Protein AF-A0A3D5RRX1-F1 (afdb_monomer_lite)

Radius of gyration: 15.14 Å; chains: 1; bounding box: 33×36×29 Å

pLDDT: mean 92.65, std 10.97, range [47.19, 98.38]

Foldseek 3Di:
DADDDDDDPPDADDDDPPPDPHDDDDDLVVVVCCLVPHPPDDPVVSLNSLVVCVVVPVDDPVPDPPSVVSVVVSPDDDDPDD

Structure (mmCIF, N/CA/C/O backbone):
data_AF-A0A3D5RRX1-F1
#
_entry.id   AF-A0A3D5RRX1-F1
#
loop_
_atom_site.group_PDB
_atom_site.id
_atom_site.type_symbol
_atom_site.label_atom_id
_atom_site.label_alt_id
_atom_site.label_comp_id
_atom_site.label_asym_id
_atom_site.label_entity_id
_atom_site.label_seq_id
_atom_site.pdbx_PDB_ins_code
_atom_site.Cartn_x
_atom_site.Cartn_y
_atom_site.Cartn_z
_atom_site.occupancy
_atom_site.B_iso_or_equiv
_atom_site.auth_seq_id
_atom_site.auth_comp_id
_atom_site.auth_asym_id
_atom_site.auth_atom_id
_atom_site.pdbx_PDB_model_num
ATOM 1 N N . PHE A 1 1 ? 8.580 6.596 8.110 1.00 88.31 1 PHE A N 1
ATOM 2 C CA . PHE A 1 1 ? 8.593 5.327 8.862 1.00 88.31 1 PHE A CA 1
ATOM 3 C C . PHE A 1 1 ? 7.302 4.584 8.573 1.00 88.31 1 PHE A C 1
ATOM 5 O O . PHE A 1 1 ? 6.272 5.245 8.487 1.00 88.31 1 PHE A O 1
ATOM 12 N N . CYS A 1 2 ? 7.370 3.263 8.401 1.00 94.50 2 CYS A N 1
ATOM 13 C CA . CYS A 1 2 ? 6.209 2.395 8.186 1.00 94.50 2 CYS A CA 1
ATOM 14 C C . CYS A 1 2 ? 5.986 1.529 9.432 1.00 94.50 2 CYS A C 1
ATOM 16 O O . CYS A 1 2 ? 6.958 1.103 10.057 1.00 94.50 2 CYS A O 1
ATOM 18 N N . TYR A 1 3 ? 4.724 1.279 9.775 1.00 96.81 3 TYR A N 1
ATOM 19 C CA . TYR A 1 3 ? 4.319 0.420 10.886 1.00 96.81 3 TYR A CA 1
ATOM 20 C C . TYR A 1 3 ? 3.259 -0.553 10.395 1.00 96.81 3 TYR A C 1
ATOM 22 O O . TYR A 1 3 ? 2.335 -0.147 9.690 1.00 96.81 3 TYR A O 1
ATOM 30 N N . ASP A 1 4 ? 3.371 -1.801 10.831 1.00 96.75 4 ASP A N 1
ATOM 31 C CA . ASP A 1 4 ? 2.400 -2.841 10.530 1.00 96.75 4 ASP A CA 1
ATOM 32 C C . ASP A 1 4 ? 1.679 -3.249 11.814 1.00 96.75 4 ASP A C 1
ATOM 34 O O . ASP A 1 4 ? 2.286 -3.355 12.883 1.00 96.75 4 ASP A O 1
ATOM 38 N N . LEU A 1 5 ? 0.379 -3.505 11.697 1.00 95.88 5 LEU A N 1
ATOM 39 C CA . LEU A 1 5 ? -0.450 -3.973 12.796 1.00 95.88 5 LEU A CA 1
ATOM 40 C C . LEU A 1 5 ? -1.361 -5.093 12.300 1.00 95.88 5 LEU A C 1
ATOM 42 O O . LEU A 1 5 ? -2.186 -4.887 11.412 1.00 95.88 5 LEU A O 1
ATOM 46 N N . HIS A 1 6 ? -1.247 -6.268 12.915 1.00 95.00 6 HIS A N 1
ATOM 47 C CA . HIS A 1 6 ? -2.260 -7.305 12.767 1.00 95.00 6 HIS A CA 1
ATOM 48 C C . HIS A 1 6 ? -3.510 -6.893 13.544 1.00 95.00 6 HIS A C 1
ATOM 50 O O . HIS A 1 6 ? -3.489 -6.795 14.771 1.00 95.00 6 HIS A O 1
ATOM 56 N N . VAL A 1 7 ? -4.598 -6.649 12.820 1.00 94.88 7 VAL A N 1
ATOM 57 C CA . VAL A 1 7 ? -5.875 -6.239 13.403 1.00 94.88 7 VAL A CA 1
ATOM 58 C C . VAL A 1 7 ? -6.732 -7.485 13.674 1.00 94.88 7 VAL A C 1
ATOM 60 O O . VAL A 1 7 ? -6.918 -8.291 12.759 1.00 94.88 7 VAL A O 1
ATOM 63 N N . PRO A 1 8 ? -7.254 -7.680 14.902 1.00 95.75 8 PRO A N 1
ATOM 64 C CA . PRO A 1 8 ? -8.186 -8.766 15.195 1.00 95.75 8 PRO A CA 1
ATOM 65 C C . PRO A 1 8 ? -9.433 -8.715 14.307 1.00 95.75 8 PRO A C 1
ATOM 67 O O . PRO A 1 8 ? -9.903 -7.642 13.923 1.00 95.75 8 PRO A O 1
ATOM 70 N N . SER A 1 9 ? -10.011 -9.880 14.018 1.00 94.38 9 SER A N 1
ATOM 71 C CA . SER A 1 9 ? -11.276 -9.946 13.288 1.00 94.38 9 SER A CA 1
ATOM 72 C C . SER A 1 9 ? -12.392 -9.217 14.048 1.00 94.38 9 SER A C 1
ATOM 74 O O . SER A 1 9 ? -12.463 -9.248 15.276 1.00 94.38 9 SER A O 1
ATOM 76 N N . GLY A 1 10 ? -13.271 -8.538 13.306 1.00 94.44 10 GLY A N 1
ATOM 77 C CA . GLY A 1 10 ? -14.414 -7.806 13.865 1.00 94.44 10 GLY A CA 1
ATOM 78 C C . GLY A 1 10 ? -14.110 -6.390 14.365 1.00 94.44 10 GLY A C 1
ATOM 79 O O . GLY A 1 10 ? -15.043 -5.672 14.717 1.00 94.44 10 GLY A O 1
ATOM 80 N N . VAL A 1 11 ? -12.848 -5.949 14.362 1.00 94.25 11 VAL A N 1
ATOM 81 C CA . VAL A 1 11 ? -12.520 -4.542 14.632 1.00 94.25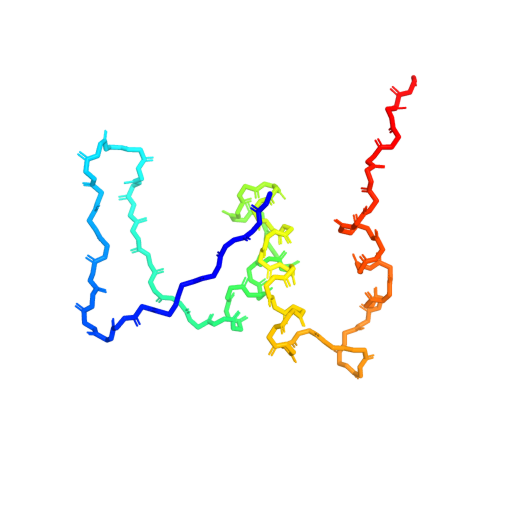 11 VAL A CA 1
ATOM 82 C C . VAL A 1 11 ? -12.974 -3.679 13.455 1.00 94.25 11 VAL 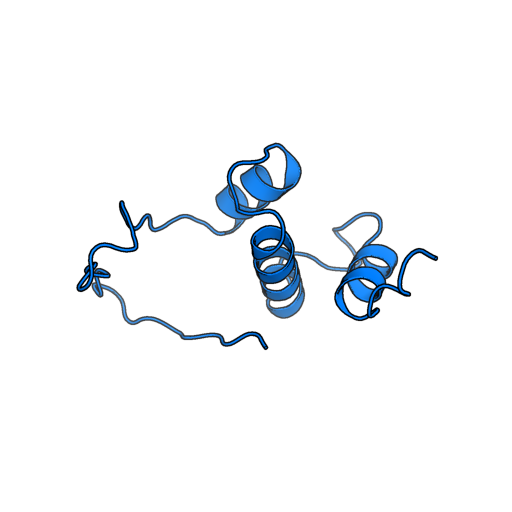A C 1
ATOM 84 O O . VAL A 1 11 ? -12.553 -3.894 12.320 1.00 94.25 11 VAL A O 1
ATOM 87 N N . VAL A 1 12 ? -13.811 -2.679 13.737 1.00 93.38 12 VAL A N 1
ATOM 88 C CA . VAL A 1 12 ? -14.277 -1.691 12.755 1.00 93.38 12 VAL A CA 1
ATOM 89 C C . VAL A 1 12 ? -13.681 -0.328 13.115 1.00 93.38 12 VAL A C 1
ATOM 91 O O . VAL A 1 12 ? -13.977 0.184 14.198 1.00 93.38 12 VAL A O 1
ATOM 94 N N . PRO A 1 13 ? -12.838 0.270 12.253 1.00 93.25 13 PRO A N 1
ATOM 95 C CA . PRO A 1 13 ? -12.284 1.594 12.506 1.00 93.25 13 PRO A CA 1
ATOM 96 C C . PRO A 1 13 ? -13.388 2.655 12.600 1.00 93.25 13 PRO A C 1
ATOM 98 O O . PRO A 1 13 ? -14.302 2.687 11.776 1.00 93.25 13 PRO A O 1
ATOM 101 N N . CYS A 1 14 ? -13.281 3.543 13.588 1.00 91.94 14 CYS A N 1
ATOM 102 C CA . CYS A 1 14 ? -14.181 4.679 13.767 1.00 91.94 14 CYS A CA 1
ATOM 103 C C . CYS A 1 14 ? -13.388 5.975 13.588 1.00 91.94 14 CYS A C 1
ATOM 105 O O . CYS A 1 14 ? -12.341 6.144 14.213 1.00 91.94 14 CYS A O 1
ATOM 107 N N . ASN A 1 15 ? -13.873 6.881 12.738 1.00 91.31 15 ASN A N 1
ATOM 108 C CA . ASN A 1 15 ? -13.294 8.216 12.644 1.00 91.31 15 ASN A CA 1
ATOM 109 C C . ASN A 1 15 ? -13.732 9.039 13.866 1.00 91.31 15 ASN A C 1
ATOM 111 O O . ASN A 1 15 ? -14.929 9.217 14.084 1.00 91.31 15 ASN A O 1
ATOM 115 N N . MET A 1 16 ? -12.769 9.537 14.640 1.00 91.62 16 MET A N 1
ATOM 116 C CA . MET A 1 16 ? -13.020 10.241 15.900 1.00 91.62 16 MET A CA 1
ATOM 117 C C . MET A 1 16 ? -12.930 11.766 15.783 1.00 91.62 16 MET A C 1
ATOM 119 O O . MET A 1 16 ? -13.576 12.464 16.561 1.00 91.62 16 MET A O 1
ATOM 123 N N . ASP A 1 17 ? -12.138 12.289 14.847 1.00 94.06 17 ASP A N 1
ATOM 124 C CA . ASP A 1 17 ? -11.790 13.715 14.753 1.00 94.06 17 ASP A CA 1
ATOM 125 C C . ASP A 1 17 ? -12.288 14.393 13.469 1.00 94.06 17 ASP A C 1
ATOM 127 O O . ASP A 1 17 ? -12.223 15.615 13.348 1.00 94.06 17 ASP A O 1
ATOM 131 N N . GLY A 1 18 ? -12.845 13.624 12.529 1.00 91.88 18 GLY A N 1
ATOM 132 C CA . GLY A 1 18 ? -13.392 14.159 11.286 1.00 91.88 18 GLY A CA 1
ATOM 133 C C . GLY A 1 18 ? -12.398 14.192 10.124 1.00 91.88 18 GLY A C 1
ATOM 134 O O . GLY A 1 18 ? -12.808 14.541 9.020 1.00 91.88 18 GLY A O 1
ATOM 135 N N . GLU A 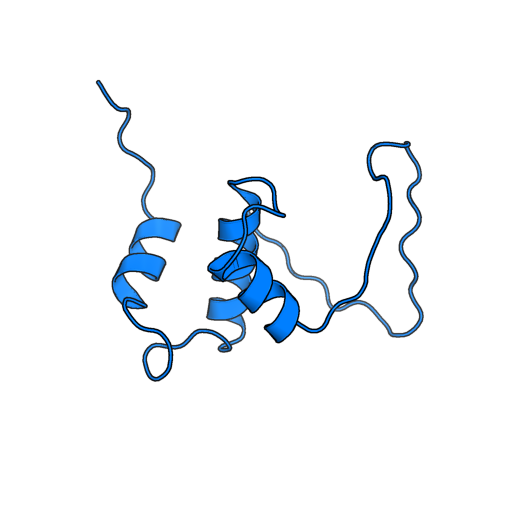1 19 ? -11.143 13.768 10.307 1.00 93.81 19 GLU A N 1
ATOM 136 C CA . GLU A 1 19 ? -10.134 13.819 9.237 1.00 93.81 19 GLU A CA 1
ATOM 137 C C . GLU A 1 19 ? -10.423 12.832 8.091 1.00 93.81 19 GLU A C 1
ATOM 139 O O . GLU A 1 19 ? -10.063 13.075 6.936 1.00 93.81 19 GLU A O 1
ATOM 144 N N . ILE A 1 20 ? -11.099 11.717 8.391 1.00 90.56 20 ILE A N 1
ATOM 145 C CA . ILE A 1 20 ? -11.320 10.605 7.456 1.00 90.56 20 ILE A CA 1
ATOM 146 C C . ILE A 1 20 ? -12.796 10.486 7.056 1.00 90.56 20 ILE A C 1
ATOM 148 O O . ILE A 1 20 ? -13.675 10.255 7.878 1.00 90.56 20 ILE A O 1
ATOM 152 N N . SER A 1 21 ? -13.096 10.538 5.759 1.00 92.44 21 SER A N 1
ATOM 153 C CA . SER A 1 21 ? -14.487 10.399 5.293 1.00 92.44 21 SER A CA 1
ATOM 154 C C . SER A 1 21 ? -15.080 8.999 5.513 1.00 92.44 21 SER A C 1
ATOM 156 O O . SER A 1 21 ? -16.249 8.881 5.871 1.00 92.44 21 SER A O 1
ATOM 158 N N . ARG A 1 22 ? -14.295 7.936 5.289 1.00 93.06 22 ARG A N 1
ATOM 159 C CA . ARG A 1 22 ? -14.691 6.538 5.518 1.00 93.06 22 ARG A CA 1
ATOM 160 C C . ARG A 1 22 ? -13.481 5.611 5.604 1.00 93.06 22 ARG A C 1
ATOM 162 O O . ARG A 1 22 ? -12.413 5.939 5.090 1.00 93.06 22 ARG A O 1
ATOM 169 N N . PHE A 1 23 ? -13.708 4.422 6.152 1.00 94.75 23 PHE A N 1
ATOM 170 C CA . PHE A 1 23 ? -12.798 3.284 6.054 1.00 94.75 23 PHE A CA 1
ATOM 171 C C . PHE A 1 23 ? -13.396 2.209 5.152 1.00 94.75 23 PHE A C 1
ATOM 173 O O . PHE A 1 23 ? -14.609 2.004 5.138 1.00 94.75 23 PHE A O 1
ATOM 180 N N . GLU A 1 24 ? -12.534 1.516 4.418 1.00 94.56 24 GLU A N 1
ATOM 181 C CA . GLU A 1 24 ? -12.907 0.419 3.533 1.00 94.56 24 GLU A CA 1
ATOM 182 C C . GLU A 1 24 ? -11.902 -0.718 3.728 1.00 94.56 24 GLU A C 1
ATOM 184 O O . GLU A 1 24 ? -10.692 -0.500 3.657 1.00 94.56 24 GLU A O 1
ATOM 189 N N . LEU A 1 25 ? -12.400 -1.918 4.036 1.00 95.69 25 LEU A N 1
ATOM 190 C CA . LEU A 1 25 ? -11.576 -3.119 4.134 1.00 95.69 25 LEU A CA 1
ATOM 191 C C . LEU A 1 25 ? -11.536 -3.786 2.759 1.00 95.69 25 LEU A C 1
ATOM 193 O O . LEU A 1 25 ? -12.576 -4.205 2.258 1.00 95.69 25 LEU A O 1
ATOM 197 N N . MET A 1 26 ? -10.345 -3.894 2.172 1.00 96.88 26 MET A N 1
ATOM 198 C CA . MET A 1 26 ? -10.156 -4.404 0.813 1.00 96.88 26 MET A CA 1
ATOM 199 C C . MET A 1 26 ? -9.120 -5.534 0.766 1.00 96.88 26 MET A C 1
ATOM 201 O O . MET A 1 26 ? -8.147 -5.503 1.528 1.00 96.88 26 MET A O 1
ATOM 205 N N . PRO A 1 27 ? -9.272 -6.508 -0.147 1.00 97.62 27 PRO A N 1
ATOM 206 C CA . PRO A 1 27 ? -8.205 -7.440 -0.482 1.00 97.62 27 PRO A CA 1
ATOM 207 C C . PRO A 1 27 ? -6.968 -6.708 -1.014 1.00 97.62 27 PRO A C 1
ATOM 209 O O . PRO A 1 27 ? -7.068 -5.779 -1.812 1.00 97.62 27 PRO A O 1
ATOM 212 N N . LEU A 1 28 ? -5.777 -7.166 -0.624 1.00 97.38 28 LEU A N 1
ATOM 213 C CA . LEU A 1 28 ? -4.524 -6.520 -1.026 1.00 97.38 28 LEU A CA 1
ATOM 214 C C . LEU A 1 28 ? -4.317 -6.492 -2.551 1.00 97.38 28 LEU A C 1
ATOM 216 O O . LEU A 1 28 ? -3.766 -5.525 -3.066 1.00 97.38 28 LEU A O 1
ATOM 220 N N . HIS A 1 29 ? -4.777 -7.508 -3.287 1.00 97.00 29 HIS A N 1
ATOM 221 C CA . HIS A 1 29 ? -4.649 -7.525 -4.748 1.00 97.00 29 HIS A CA 1
ATOM 222 C C . HIS A 1 29 ? -5.468 -6.415 -5.426 1.00 97.00 29 HIS A C 1
ATOM 224 O O . HIS A 1 29 ? -4.978 -5.807 -6.375 1.00 97.00 29 HIS A O 1
ATOM 230 N N . ASP A 1 30 ? -6.655 -6.090 -4.902 1.00 98.38 30 ASP A N 1
ATOM 231 C CA . ASP A 1 30 ? -7.478 -4.985 -5.407 1.00 98.38 30 ASP A CA 1
ATOM 232 C C . ASP A 1 30 ? -6.809 -3.637 -5.129 1.00 98.38 30 ASP A C 1
ATOM 234 O O . ASP A 1 30 ? -6.743 -2.767 -5.998 1.00 98.38 30 ASP A O 1
ATOM 238 N N . VAL A 1 31 ? -6.232 -3.483 -3.932 1.00 98.38 31 VAL A N 1
ATOM 239 C CA . VAL A 1 31 ? -5.452 -2.292 -3.568 1.00 98.38 31 VAL A CA 1
ATOM 240 C C . VAL A 1 31 ? -4.250 -2.124 -4.506 1.00 98.38 31 VAL A C 1
ATOM 242 O O . VAL A 1 31 ? -3.992 -1.018 -4.977 1.00 98.38 31 VAL A O 1
ATOM 245 N N . LEU A 1 32 ? -3.537 -3.207 -4.830 1.00 98.00 32 LEU A N 1
ATOM 246 C CA . LEU A 1 32 ? -2.401 -3.171 -5.758 1.00 98.00 32 LEU A CA 1
ATOM 247 C C . LEU A 1 32 ? -2.813 -2.838 -7.196 1.00 98.00 32 LEU A C 1
ATOM 249 O O . LEU A 1 32 ? -2.087 -2.107 -7.870 1.00 98.00 32 LEU A O 1
ATOM 253 N N . ALA A 1 33 ? -3.969 -3.319 -7.658 1.00 97.94 33 ALA A N 1
ATOM 254 C CA . ALA A 1 33 ? -4.523 -2.918 -8.950 1.00 97.94 33 ALA A CA 1
ATOM 255 C C .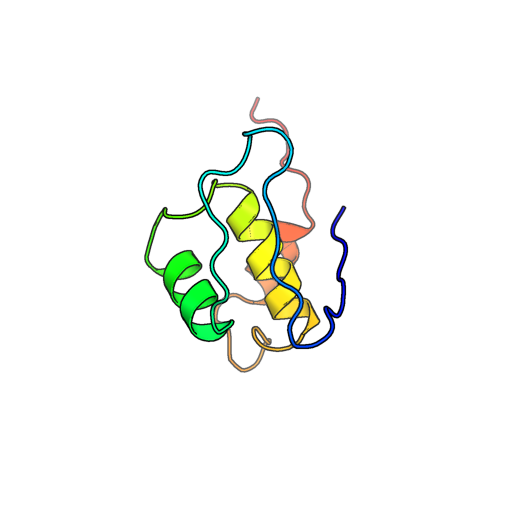 ALA A 1 33 ? -4.831 -1.412 -8.972 1.00 97.94 33 ALA A C 1
ATOM 257 O O . ALA A 1 33 ? -4.438 -0.708 -9.897 1.00 97.94 33 ALA A O 1
ATOM 258 N N . MET A 1 34 ? -5.430 -0.875 -7.903 1.00 98.38 34 MET A N 1
ATOM 259 C CA . MET A 1 34 ? -5.678 0.566 -7.788 1.00 98.38 34 MET A CA 1
ATOM 260 C C . MET A 1 34 ? -4.388 1.394 -7.793 1.00 98.38 34 MET A C 1
ATOM 262 O O . MET A 1 34 ? -4.365 2.442 -8.432 1.00 98.38 34 MET A O 1
ATOM 266 N N . VAL A 1 35 ? -3.327 0.947 -7.112 1.00 98.00 35 VAL A N 1
ATOM 267 C CA . VAL A 1 35 ? -2.016 1.627 -7.131 1.00 98.00 35 VAL A CA 1
ATOM 268 C C . VAL A 1 35 ? -1.397 1.625 -8.531 1.00 98.00 35 VAL A C 1
ATOM 270 O O . VAL A 1 35 ? -0.756 2.599 -8.913 1.00 98.00 35 VAL A O 1
ATOM 273 N N . ARG A 1 36 ? -1.565 0.537 -9.292 1.00 96.50 36 ARG A N 1
ATOM 274 C CA . ARG A 1 36 ? -0.989 0.388 -10.635 1.00 96.50 36 ARG A CA 1
ATOM 275 C C . ARG A 1 36 ? -1.737 1.204 -11.686 1.00 96.50 36 ARG A C 1
ATOM 277 O O . ARG A 1 36 ? -1.106 1.837 -12.526 1.00 96.50 36 ARG A O 1
ATOM 284 N N . ASP A 1 37 ? -3.063 1.153 -11.641 1.00 98.00 37 ASP A N 1
ATOM 285 C CA . ASP A 1 37 ? -3.905 1.548 -12.770 1.00 98.00 37 ASP A CA 1
ATOM 286 C C . ASP A 1 37 ? -4.630 2.886 -12.538 1.00 98.00 37 ASP A C 1
ATOM 288 O O . ASP A 1 37 ? -5.363 3.353 -13.413 1.00 98.00 37 ASP A O 1
ATOM 292 N N . THR A 1 38 ? -4.482 3.510 -11.359 1.00 98.12 38 THR A N 1
ATOM 293 C CA . THR A 1 38 ? -5.235 4.720 -10.983 1.00 98.12 38 THR A CA 1
ATOM 294 C C . THR A 1 38 ? -4.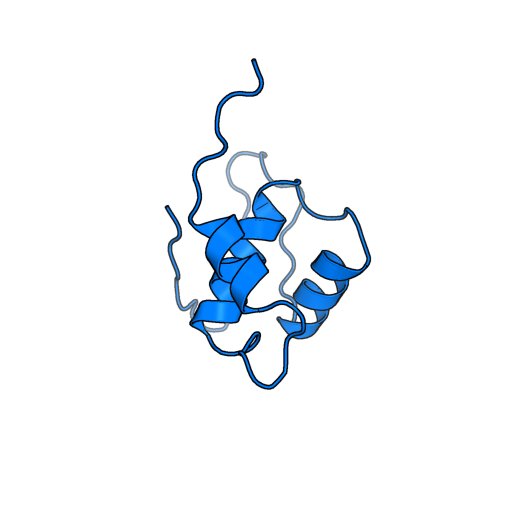457 5.687 -10.079 1.00 98.12 38 THR A C 1
ATOM 296 O O . THR A 1 38 ? -3.490 5.310 -9.430 1.00 98.12 38 THR A O 1
ATOM 299 N N . ASP A 1 39 ? -4.980 6.911 -9.923 1.00 97.25 39 ASP A N 1
ATOM 300 C CA . ASP A 1 39 ? -4.492 7.930 -8.973 1.00 97.25 39 ASP A CA 1
ATOM 301 C C . ASP A 1 39 ? -5.395 8.074 -7.726 1.00 97.25 39 ASP A C 1
ATOM 303 O O . ASP A 1 39 ? -5.635 9.170 -7.215 1.00 97.25 39 ASP A O 1
ATOM 307 N N . ARG A 1 40 ? -5.993 6.973 -7.248 1.00 96.25 40 ARG A N 1
ATOM 308 C CA . ARG A 1 40 ? -6.975 7.010 -6.141 1.00 96.25 40 ARG A CA 1
ATOM 309 C C . ARG A 1 40 ? -6.361 7.297 -4.771 1.00 96.25 40 ARG A C 1
ATOM 311 O O . ARG A 1 40 ? -7.065 7.786 -3.887 1.00 96.25 40 ARG A O 1
ATOM 318 N N . PHE A 1 41 ? -5.082 6.990 -4.586 1.00 96.75 41 PHE A N 1
ATOM 319 C CA . PHE A 1 41 ? -4.358 7.265 -3.350 1.00 96.75 41 PHE A CA 1
ATOM 320 C C . PHE A 1 41 ? -3.585 8.577 -3.450 1.00 96.75 41 PHE A C 1
ATOM 322 O O . PHE A 1 41 ? -3.142 8.994 -4.519 1.00 96.75 41 PHE A O 1
ATOM 329 N N . LYS A 1 42 ? -3.348 9.208 -2.298 1.00 95.19 42 LYS A N 1
ATOM 330 C CA . LYS A 1 42 ? -2.371 10.295 -2.202 1.00 95.19 42 LYS A CA 1
ATOM 331 C C . LYS A 1 42 ? -1.022 9.791 -2.726 1.00 95.19 42 LYS A C 1
ATOM 333 O O . LYS A 1 42 ? -0.593 8.702 -2.357 1.00 95.19 42 LYS A O 1
ATOM 338 N N . PHE A 1 43 ? -0.337 10.604 -3.528 1.00 93.44 43 PHE A N 1
ATOM 339 C CA . PHE A 1 43 ? 0.883 10.217 -4.253 1.00 93.44 43 PHE A CA 1
ATOM 340 C C . PHE A 1 43 ? 1.929 9.472 -3.401 1.00 93.44 43 PHE A C 1
ATOM 342 O O . PHE A 1 43 ? 2.541 8.517 -3.868 1.00 93.44 43 PHE A O 1
ATOM 349 N N . ASN A 1 44 ? 2.117 9.867 -2.137 1.00 94.88 44 ASN A N 1
ATOM 350 C CA . ASN A 1 44 ? 3.084 9.236 -1.237 1.00 94.88 44 ASN A CA 1
ATOM 351 C 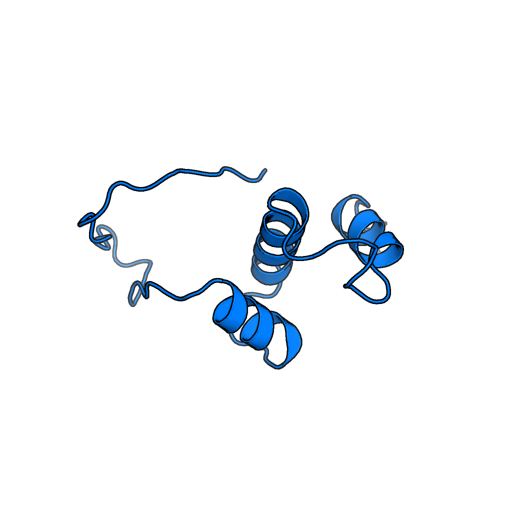C . ASN A 1 44 ? 2.553 7.983 -0.516 1.00 94.88 44 ASN A C 1
ATOM 353 O O . ASN A 1 44 ? 3.350 7.189 -0.027 1.00 94.88 44 ASN A O 1
ATOM 357 N N . VAL A 1 45 ? 1.236 7.778 -0.467 1.00 97.12 45 VAL A N 1
ATOM 358 C CA . VAL A 1 45 ? 0.610 6.574 0.102 1.00 97.12 45 VAL A CA 1
ATOM 359 C C . VAL A 1 45 ? 0.847 5.365 -0.802 1.00 97.12 45 VAL A C 1
ATOM 361 O O . VAL A 1 45 ? 1.081 4.276 -0.285 1.00 97.12 45 VAL A O 1
ATOM 364 N N . ASN A 1 46 ? 0.910 5.562 -2.126 1.00 97.81 46 ASN A N 1
ATOM 365 C CA . ASN A 1 46 ? 1.306 4.512 -3.073 1.00 97.81 46 ASN A CA 1
ATOM 366 C C . ASN A 1 46 ? 2.636 3.853 -2.666 1.00 97.81 46 ASN A C 1
ATOM 368 O O . ASN A 1 46 ? 2.747 2.632 -2.667 1.00 97.81 46 ASN A O 1
ATOM 372 N N . LEU A 1 47 ? 3.619 4.649 -2.231 1.00 96.81 47 LEU A N 1
ATOM 373 C CA . LEU A 1 47 ? 4.937 4.152 -1.819 1.00 96.81 47 LEU A CA 1
ATOM 374 C C . LEU A 1 47 ? 4.863 3.263 -0.570 1.00 96.81 47 LEU A C 1
ATOM 376 O O . LEU A 1 47 ? 5.558 2.255 -0.491 1.00 96.81 47 LEU A O 1
ATOM 380 N N . VAL A 1 48 ? 3.993 3.606 0.385 1.00 97.75 48 VAL A N 1
ATOM 381 C CA . VAL A 1 48 ? 3.773 2.815 1.608 1.00 97.75 48 VAL A CA 1
ATOM 382 C C . VAL A 1 48 ? 3.130 1.467 1.277 1.00 97.75 48 VAL A C 1
ATOM 384 O O . VAL A 1 48 ? 3.521 0.445 1.836 1.00 97.75 48 VAL A O 1
ATOM 387 N N . ILE A 1 49 ? 2.173 1.451 0.347 1.00 98.25 49 ILE A N 1
ATOM 388 C CA . ILE A 1 49 ? 1.497 0.224 -0.096 1.00 98.25 49 ILE A CA 1
ATOM 389 C C . ILE A 1 49 ? 2.471 -0.692 -0.845 1.00 98.25 49 ILE A C 1
ATOM 391 O O . ILE A 1 49 ? 2.499 -1.894 -0.582 1.00 98.25 49 ILE A O 1
ATOM 395 N N . ILE A 1 50 ? 3.283 -0.135 -1.750 1.00 97.81 50 ILE A N 1
ATOM 396 C CA . ILE A 1 50 ? 4.293 -0.898 -2.496 1.00 97.81 50 ILE A CA 1
ATOM 397 C C . ILE A 1 50 ? 5.329 -1.486 -1.528 1.00 97.81 50 ILE A C 1
ATOM 399 O O . ILE A 1 50 ? 5.604 -2.682 -1.598 1.00 97.81 50 ILE A O 1
ATOM 403 N N . ASP A 1 51 ? 5.842 -0.689 -0.583 1.00 97.62 51 ASP A N 1
ATOM 404 C CA . ASP A 1 51 ? 6.759 -1.163 0.463 1.00 97.62 51 ASP A CA 1
ATOM 405 C C . ASP A 1 51 ? 6.148 -2.318 1.274 1.00 97.62 51 ASP A C 1
ATOM 407 O O . ASP A 1 51 ? 6.782 -3.360 1.447 1.00 97.62 51 ASP A O 1
ATOM 411 N N . PHE A 1 52 ? 4.893 -2.179 1.714 1.00 98.06 52 PHE A N 1
ATOM 412 C CA . PHE A 1 52 ? 4.186 -3.244 2.422 1.00 98.06 52 PHE A CA 1
ATOM 413 C C . PHE A 1 52 ? 4.079 -4.520 1.581 1.00 98.06 52 PHE A C 1
ATOM 415 O O . PHE A 1 52 ? 4.460 -5.592 2.049 1.00 98.06 52 PHE A O 1
ATOM 422 N N . ALA A 1 53 ? 3.628 -4.411 0.330 1.00 98.19 53 ALA A N 1
ATOM 423 C CA . ALA A 1 53 ? 3.442 -5.549 -0.565 1.00 98.19 53 ALA A CA 1
ATOM 424 C C . ALA A 1 53 ? 4.751 -6.288 -0.876 1.00 98.19 53 ALA A C 1
ATOM 426 O O . ALA A 1 53 ? 4.747 -7.516 -0.969 1.00 98.19 53 ALA A O 1
ATOM 427 N N . MET A 1 54 ? 5.871 -5.568 -0.978 1.00 97.56 54 MET A N 1
ATOM 428 C CA . MET A 1 54 ? 7.198 -6.174 -1.101 1.00 97.56 54 MET A CA 1
ATOM 429 C C . MET A 1 54 ? 7.606 -6.914 0.180 1.00 97.56 54 MET A C 1
ATOM 431 O O . MET A 1 54 ? 8.089 -8.042 0.118 1.00 97.56 54 MET A O 1
ATOM 435 N N . ARG A 1 55 ? 7.376 -6.323 1.361 1.00 96.75 55 ARG A N 1
ATOM 436 C CA . ARG A 1 55 ? 7.735 -6.941 2.652 1.00 96.75 55 ARG A CA 1
ATOM 437 C C . ARG A 1 55 ? 6.937 -8.206 2.962 1.00 96.75 55 ARG A C 1
ATOM 439 O O . ARG A 1 55 ? 7.483 -9.114 3.582 1.00 96.75 55 ARG A O 1
ATOM 446 N N . VAL A 1 56 ? 5.681 -8.287 2.520 1.00 96.56 56 VAL A N 1
ATOM 447 C CA . VAL A 1 56 ? 4.845 -9.494 2.670 1.00 96.56 56 VAL A CA 1
ATOM 448 C C . VAL A 1 56 ? 4.958 -10.469 1.486 1.00 96.56 56 VAL A C 1
ATOM 450 O O . VAL A 1 56 ? 4.234 -11.461 1.445 1.00 96.56 56 VAL A O 1
ATOM 453 N N . GLY A 1 57 ? 5.856 -10.203 0.527 1.00 96.62 57 GLY A N 1
ATOM 454 C CA . GLY A 1 57 ? 6.166 -11.094 -0.599 1.00 96.62 57 GLY A CA 1
ATOM 455 C C . GLY A 1 57 ? 5.110 -11.149 -1.706 1.00 96.62 57 GLY A C 1
ATOM 456 O O . GLY A 1 57 ? 5.135 -12.058 -2.529 1.00 96.62 57 GLY A O 1
ATOM 457 N N . GLN A 1 58 ? 4.171 -10.202 -1.736 1.00 97.56 58 GLN A N 1
ATOM 458 C CA . GLN A 1 58 ? 3.165 -10.103 -2.802 1.00 97.56 58 GLN A CA 1
ATOM 459 C C . GLN A 1 58 ? 3.749 -9.491 -4.073 1.00 97.56 58 GLN A C 1
ATOM 461 O O . GLN A 1 58 ? 3.406 -9.913 -5.173 1.00 97.56 58 GLN A O 1
ATOM 466 N N . LEU A 1 59 ? 4.668 -8.539 -3.911 1.00 97.62 59 LEU A N 1
ATOM 467 C CA . LEU A 1 59 ? 5.588 -8.131 -4.965 1.00 97.62 59 LEU A CA 1
ATOM 468 C C . LEU A 1 59 ? 6.934 -8.790 -4.682 1.00 97.62 59 LEU A C 1
ATOM 470 O O . LEU A 1 59 ? 7.491 -8.614 -3.598 1.00 97.62 59 LEU A O 1
ATOM 474 N N . ALA A 1 60 ? 7.444 -9.555 -5.636 1.00 97.12 60 ALA A N 1
ATOM 475 C CA . ALA A 1 60 ? 8.676 -10.318 -5.499 1.00 97.12 60 ALA A CA 1
ATOM 476 C C . ALA A 1 60 ? 9.484 -10.303 -6.812 1.00 97.12 60 ALA A C 1
ATOM 478 O O . ALA A 1 60 ? 8.921 -10.031 -7.877 1.00 97.12 60 ALA A O 1
ATOM 479 N N . PRO A 1 61 ? 10.803 -10.587 -6.765 1.00 97.44 61 PRO A N 1
ATOM 480 C CA . PRO A 1 61 ? 11.661 -10.544 -7.952 1.00 97.44 61 PRO A CA 1
ATOM 481 C C . PRO A 1 61 ? 11.205 -11.446 -9.107 1.00 97.44 61 PRO A C 1
ATOM 483 O O . PRO A 1 61 ? 11.510 -11.167 -10.261 1.00 97.44 61 PRO A O 1
ATOM 486 N N . ASP A 1 62 ? 10.497 -12.535 -8.806 1.00 97.38 62 ASP A N 1
ATOM 487 C CA . ASP A 1 62 ? 10.014 -13.523 -9.774 1.00 97.38 62 ASP A CA 1
ATOM 488 C C . ASP A 1 62 ? 8.706 -13.117 -10.471 1.00 97.38 62 ASP A C 1
ATOM 490 O O . ASP A 1 62 ? 8.412 -13.613 -11.558 1.00 97.38 62 ASP A O 1
ATOM 494 N N . ASN A 1 63 ? 7.925 -12.218 -9.867 1.00 96.25 63 ASN A N 1
ATOM 495 C CA . ASN A 1 63 ? 6.582 -11.865 -10.331 1.00 96.25 63 ASN A CA 1
ATOM 496 C C . ASN A 1 63 ? 6.390 -10.372 -10.648 1.00 96.25 63 ASN A C 1
ATOM 498 O O . ASN A 1 63 ? 5.362 -9.989 -11.208 1.00 96.25 63 ASN A O 1
ATOM 502 N N . THR A 1 64 ? 7.361 -9.526 -10.302 1.00 96.88 64 THR A N 1
ATOM 503 C CA . THR A 1 64 ? 7.274 -8.071 -10.446 1.00 96.88 64 THR A CA 1
ATOM 504 C C . THR A 1 64 ? 8.345 -7.568 -11.414 1.00 96.88 64 THR A C 1
ATOM 506 O O . THR A 1 64 ? 9.530 -7.567 -11.072 1.00 96.88 64 THR A O 1
ATOM 509 N N . PRO A 1 65 ? 7.957 -7.097 -12.613 1.00 95.62 65 PRO A N 1
ATOM 510 C CA . PRO A 1 65 ? 8.862 -6.357 -13.485 1.00 95.62 65 PRO A CA 1
ATOM 511 C C . PRO A 1 65 ? 9.467 -5.160 -12.749 1.00 95.62 65 PRO A C 1
ATOM 513 O O . PRO A 1 65 ? 8.799 -4.535 -11.927 1.00 95.62 65 PRO A O 1
ATOM 516 N N . ASP A 1 66 ? 10.732 -4.854 -13.032 1.00 96.06 66 ASP A N 1
ATOM 517 C CA . ASP A 1 66 ? 11.452 -3.717 -12.445 1.00 96.06 66 ASP A CA 1
ATOM 518 C C . ASP A 1 66 ? 11.549 -3.729 -10.907 1.00 96.06 66 ASP A C 1
ATOM 520 O O . ASP A 1 66 ? 11.849 -2.700 -10.300 1.00 96.06 66 ASP A O 1
ATOM 524 N N . TYR A 1 67 ? 11.357 -4.890 -10.262 1.00 97.19 67 TYR A N 1
ATOM 525 C CA . TYR A 1 67 ? 11.396 -5.036 -8.801 1.00 97.19 67 TYR A CA 1
ATOM 526 C C . TYR A 1 67 ? 12.616 -4.356 -8.163 1.00 97.19 67 TYR A C 1
ATOM 528 O O . TYR A 1 67 ? 12.479 -3.635 -7.177 1.00 97.19 67 TYR A O 1
ATOM 536 N N . GLU A 1 68 ? 13.808 -4.538 -8.740 1.00 96.31 68 GLU A N 1
ATOM 537 C CA . GLU A 1 68 ? 15.042 -3.923 -8.238 1.00 96.31 68 GLU A CA 1
ATOM 538 C C . GLU A 1 68 ? 15.015 -2.390 -8.312 1.00 96.31 68 GLU A C 1
ATOM 540 O O . GLU A 1 68 ? 15.430 -1.720 -7.366 1.00 96.31 68 GLU A O 1
ATOM 545 N N . GLN A 1 69 ? 14.491 -1.823 -9.403 1.00 96.69 69 GLN A N 1
ATOM 546 C CA . GLN A 1 69 ? 14.386 -0.371 -9.574 1.00 96.69 69 GLN A CA 1
ATOM 547 C C . GLN A 1 69 ? 13.374 0.220 -8.594 1.00 96.69 69 GLN A C 1
ATOM 549 O O . GLN A 1 69 ? 13.639 1.256 -7.985 1.00 96.69 69 GLN A O 1
ATOM 554 N N . ILE A 1 70 ? 12.246 -0.464 -8.391 1.00 95.88 70 ILE A N 1
ATOM 555 C CA . ILE A 1 70 ? 11.230 -0.086 -7.405 1.00 95.88 70 ILE A CA 1
ATOM 556 C C . ILE A 1 70 ? 11.832 -0.126 -5.994 1.00 95.88 70 ILE A C 1
ATOM 558 O O . ILE A 1 70 ? 11.734 0.850 -5.248 1.00 95.88 70 ILE A O 1
ATOM 562 N N . ALA A 1 71 ? 12.520 -1.219 -5.644 1.00 96.00 71 ALA A N 1
ATOM 563 C CA . ALA A 1 71 ? 13.180 -1.388 -4.350 1.00 96.00 71 ALA A CA 1
ATOM 564 C C . ALA A 1 71 ? 14.197 -0.274 -4.071 1.00 96.00 71 ALA A C 1
ATOM 566 O O . ALA A 1 71 ? 14.258 0.259 -2.960 1.00 96.00 71 ALA A O 1
ATOM 567 N N . LEU A 1 72 ? 14.993 0.078 -5.082 1.00 95.38 72 LEU A N 1
ATOM 568 C CA . LEU A 1 72 ? 15.977 1.148 -5.001 1.00 95.38 72 LEU A CA 1
ATOM 569 C C . LEU A 1 72 ? 15.297 2.518 -4.866 1.00 95.38 72 LEU A C 1
ATOM 571 O O . LEU A 1 72 ? 15.677 3.315 -4.009 1.00 95.38 72 LEU A O 1
ATOM 575 N N . GLY A 1 73 ? 14.258 2.773 -5.663 1.00 94.94 73 GLY A N 1
ATOM 576 C CA . GLY A 1 73 ? 13.492 4.018 -5.650 1.00 94.94 73 GLY A CA 1
ATOM 577 C C . GLY A 1 73 ? 12.827 4.312 -4.305 1.00 94.94 73 GLY A C 1
ATOM 578 O O . GLY A 1 73 ? 12.812 5.461 -3.876 1.00 94.94 73 GLY A O 1
ATOM 579 N N . LEU A 1 74 ? 12.354 3.285 -3.592 1.00 94.06 74 LEU A N 1
ATOM 580 C CA . LEU A 1 74 ? 11.763 3.434 -2.254 1.00 94.06 74 LEU A CA 1
ATOM 581 C C . LEU A 1 74 ? 12.783 3.810 -1.167 1.00 94.06 74 LEU A C 1
ATOM 583 O O . LEU A 1 74 ? 12.400 4.343 -0.126 1.00 94.06 74 LEU A O 1
ATOM 587 N N . ARG A 1 75 ? 14.070 3.509 -1.378 1.00 89.25 75 ARG A N 1
ATOM 588 C CA . ARG A 1 75 ? 15.141 3.710 -0.383 1.00 89.25 75 ARG A CA 1
ATOM 589 C C . ARG A 1 75 ? 16.022 4.915 -0.677 1.00 89.25 75 ARG A C 1
ATOM 591 O O . ARG A 1 75 ? 16.716 5.394 0.219 1.00 89.25 75 ARG A O 1
ATOM 598 N N . ASN A 1 76 ? 16.004 5.404 -1.910 1.00 85.25 76 ASN A N 1
ATOM 599 C CA . ASN A 1 76 ? 16.748 6.591 -2.283 1.00 85.25 76 ASN A CA 1
ATOM 600 C C . ASN A 1 76 ? 16.024 7.845 -1.790 1.00 85.25 76 ASN A C 1
ATOM 602 O O . ASN A 1 76 ? 14.862 8.090 -2.107 1.00 85.25 76 ASN A O 1
ATOM 606 N N . HIS A 1 77 ? 16.742 8.689 -1.052 1.00 63.59 77 HIS A N 1
ATOM 607 C CA . HIS A 1 77 ? 16.310 10.064 -0.849 1.00 63.59 77 HIS A CA 1
ATOM 608 C C . HIS A 1 77 ? 16.400 10.797 -2.194 1.00 63.59 77 HIS A C 1
ATOM 610 O O . HIS A 1 77 ? 17.451 10.715 -2.840 1.00 63.59 77 HIS A O 1
ATOM 616 N N . PRO A 1 78 ? 15.350 11.511 -2.638 1.00 58.41 78 PRO A N 1
ATOM 617 C CA . PRO A 1 78 ? 15.474 12.345 -3.820 1.00 58.41 78 PRO A CA 1
ATOM 618 C C . PRO A 1 78 ? 16.610 13.346 -3.589 1.00 58.41 78 PRO A C 1
ATOM 620 O O . PRO A 1 78 ? 16.647 14.033 -2.566 1.00 58.41 78 PRO A O 1
ATOM 623 N N . GLN A 1 79 ? 17.552 13.410 -4.532 1.00 51.56 79 GLN A N 1
ATOM 624 C CA . GLN A 1 79 ? 18.456 14.552 -4.612 1.00 51.56 79 GLN A CA 1
ATOM 625 C C . GLN A 1 79 ? 17.581 15.791 -4.845 1.00 51.56 79 GLN A C 1
ATOM 627 O O . GLN A 1 79 ? 16.663 15.716 -5.670 1.00 51.56 79 GLN A O 1
ATOM 632 N N . PRO A 1 80 ? 17.798 16.904 -4.124 1.00 47.19 80 PRO A N 1
ATOM 633 C CA . PRO A 1 80 ? 17.075 18.130 -4.417 1.00 47.19 80 PRO A CA 1
ATOM 634 C C . PRO A 1 80 ? 17.287 18.475 -5.893 1.00 47.19 80 PRO A C 1
ATOM 636 O O . PRO A 1 80 ? 18.421 18.496 -6.373 1.00 47.19 80 PRO A O 1
ATOM 639 N N . ILE A 1 81 ? 16.189 18.688 -6.618 1.00 58.00 81 ILE A N 1
ATOM 640 C CA . ILE A 1 81 ? 16.247 19.237 -7.971 1.00 58.00 81 ILE A CA 1
ATOM 641 C C . ILE A 1 81 ? 16.762 20.669 -7.802 1.00 58.00 81 ILE A C 1
ATOM 643 O O . ILE A 1 81 ? 16.096 21.481 -7.157 1.00 58.00 81 ILE A O 1
ATOM 647 N N . VAL A 1 82 ? 17.983 20.916 -8.283 1.00 50.91 82 VAL A N 1
ATOM 648 C CA . VAL A 1 82 ? 18.592 22.252 -8.380 1.00 50.91 82 VAL A CA 1
ATOM 649 C C . VAL A 1 82 ? 17.873 23.054 -9.455 1.00 50.91 82 VAL A C 1
ATOM 651 O O . VAL A 1 82 ? 17.590 22.460 -10.521 1.00 50.91 82 VAL A O 1
#

Secondary structure (DSSP, 8-state):
------PPTT-----SSS--S------HHHHHHHHHH---S-TTHHHHHHHHHHHTTSS-TTT-TTHHHHHHHHHSPPPP--

Sequence (82 aa):
FCYDLHVPSGVVPCNMDGEISRFELMPLHDVLAMVRDTDRFKFNVNLVIIDFAMRVGQLAPDNTPDYEQIALGLRNHPQPIV